Protein AF-A0A5C6W8R8-F1 (afdb_monomer_lite)

Secondary structure (DSSP, 8-state):
--HHHHHHHHHHHHHHHHH-TTTTGGGTIIIIITT-HHHHHHHHHHHHHHHHHHHHH--HHIIIIIHHHHHHHHHHHHHHHHHHGGGSS--

Sequence (91 aa):
MSFSFLGFLSIICALLITVNKEKYKWLVAPAGFKQKPNIAIAFYSILGALLMLSSIVNNPYITNFILPVFVICLCLLTILVINAKGSKSAS

Organism: NCBI:txid152268

Structure (mmCIF, N/CA/C/O backbone):
data_AF-A0A5C6W8R8-F1
#
_entry.id   AF-A0A5C6W8R8-F1
#
loop_
_atom_site.group_PDB
_atom_site.id
_atom_site.type_symbol
_atom_site.label_atom_id
_atom_site.label_alt_id
_atom_site.label_comp_id
_atom_site.label_asym_id
_atom_site.label_entity_id
_atom_site.label_seq_id
_atom_site.pdbx_PDB_ins_code
_atom_site.Cartn_x
_atom_site.Cartn_y
_atom_site.Cartn_z
_atom_site.occupancy
_atom_site.B_iso_or_equiv
_atom_site.auth_seq_id
_atom_site.auth_comp_id
_atom_site.auth_asym_id
_atom_site.auth_atom_id
_atom_site.pdbx_PDB_model_num
ATOM 1 N N . MET A 1 1 ? 15.021 9.172 -3.280 1.00 60.09 1 MET A N 1
ATOM 2 C CA . MET A 1 1 ? 14.594 8.065 -2.391 1.00 60.09 1 MET A CA 1
ATOM 3 C C . MET A 1 1 ? 14.283 6.861 -3.270 1.00 60.09 1 MET A C 1
ATOM 5 O O . MET A 1 1 ? 13.652 7.065 -4.297 1.00 60.09 1 MET A O 1
ATOM 9 N N . SER A 1 2 ? 14.749 5.652 -2.945 1.00 79.81 2 SER A N 1
ATOM 10 C CA . SER A 1 2 ? 14.477 4.466 -3.781 1.00 79.81 2 SER A CA 1
ATOM 11 C C . SER A 1 2 ? 13.013 4.019 -3.650 1.00 79.81 2 SER A C 1
ATOM 13 O O . SER A 1 2 ? 12.485 4.003 -2.536 1.00 79.81 2 SER A O 1
ATOM 15 N N . PHE A 1 3 ? 12.367 3.622 -4.754 1.00 79.31 3 PHE A N 1
ATOM 16 C CA . PHE A 1 3 ? 11.002 3.069 -4.744 1.00 79.31 3 PHE A CA 1
ATOM 17 C C . PHE A 1 3 ? 10.880 1.850 -3.822 1.00 79.31 3 PHE A C 1
ATOM 19 O O . PHE A 1 3 ? 9.879 1.709 -3.125 1.00 79.31 3 PHE A O 1
ATOM 26 N N . SER A 1 4 ? 11.940 1.042 -3.715 1.00 81.69 4 SER A N 1
ATOM 27 C CA . SER A 1 4 ? 12.015 -0.063 -2.751 1.00 81.69 4 SER A CA 1
ATOM 28 C C . SER A 1 4 ? 11.835 0.388 -1.302 1.00 81.69 4 SER A C 1
ATOM 30 O O . SER A 1 4 ? 11.141 -0.272 -0.534 1.00 81.69 4 SER A O 1
ATOM 32 N N . PHE A 1 5 ? 12.428 1.523 -0.919 1.00 85.94 5 PHE A N 1
ATOM 33 C CA . PHE A 1 5 ? 12.339 2.037 0.449 1.00 85.94 5 PHE A CA 1
ATOM 34 C C . PHE A 1 5 ? 10.916 2.503 0.781 1.00 85.94 5 PHE A C 1
ATOM 36 O O . PHE A 1 5 ? 10.378 2.167 1.833 1.00 85.94 5 PHE A O 1
ATOM 43 N N . LEU A 1 6 ? 10.282 3.225 -0.149 1.00 86.31 6 LEU A N 1
ATOM 44 C CA . LEU A 1 6 ? 8.876 3.629 -0.037 1.00 86.31 6 LEU A CA 1
ATOM 45 C C . LEU A 1 6 ? 7.942 2.414 0.012 1.00 86.31 6 LEU A C 1
ATOM 47 O O . LEU A 1 6 ? 7.008 2.387 0.813 1.00 86.31 6 LEU A O 1
ATOM 51 N N . GLY A 1 7 ? 8.226 1.390 -0.797 1.00 87.25 7 GLY A N 1
ATOM 52 C CA . GLY A 1 7 ? 7.479 0.138 -0.789 1.00 87.25 7 GLY A CA 1
ATOM 53 C C . GLY A 1 7 ? 7.558 -0.577 0.557 1.00 87.25 7 GLY A C 1
ATOM 54 O O . GLY A 1 7 ? 6.530 -0.926 1.135 1.00 87.25 7 GLY A O 1
ATOM 55 N N . PHE A 1 8 ? 8.765 -0.701 1.109 1.00 88.75 8 PHE A N 1
ATOM 56 C CA . PHE A 1 8 ? 8.994 -1.315 2.414 1.00 88.75 8 PHE A CA 1
ATOM 57 C C . PHE A 1 8 ? 8.297 -0.556 3.550 1.00 88.75 8 PHE A C 1
ATOM 59 O O . PHE A 1 8 ? 7.634 -1.164 4.392 1.00 88.75 8 PHE A O 1
ATOM 66 N N . LEU A 1 9 ? 8.370 0.779 3.541 1.00 90.38 9 LEU A N 1
ATOM 67 C CA . LEU A 1 9 ? 7.687 1.617 4.525 1.00 90.38 9 LEU A CA 1
ATOM 68 C C . LEU A 1 9 ? 6.162 1.437 4.460 1.00 90.38 9 LEU A C 1
ATOM 70 O O . LEU A 1 9 ? 5.504 1.340 5.494 1.00 90.38 9 LEU A O 1
ATOM 74 N N . SER A 1 10 ? 5.606 1.327 3.250 1.00 89.31 10 SER A N 1
ATOM 75 C CA . SER A 1 10 ? 4.179 1.066 3.045 1.00 89.31 10 SER A CA 1
ATOM 76 C C . SER A 1 10 ? 3.764 -0.300 3.611 1.00 89.31 10 SER A C 1
ATOM 78 O O . SER A 1 10 ? 2.756 -0.395 4.310 1.00 89.31 10 SER A O 1
ATOM 80 N N . ILE A 1 11 ? 4.566 -1.351 3.405 1.00 90.56 11 ILE A N 1
ATOM 81 C CA . ILE A 1 11 ? 4.299 -2.675 3.996 1.00 90.56 11 ILE A CA 1
ATOM 82 C C . ILE A 1 11 ? 4.360 -2.617 5.527 1.00 90.56 11 ILE A C 1
ATOM 84 O O . ILE A 1 11 ? 3.485 -3.172 6.193 1.00 90.56 11 ILE A O 1
ATOM 88 N N . ILE A 1 12 ? 5.335 -1.904 6.101 1.00 91.62 12 ILE A N 1
ATOM 89 C CA . ILE A 1 12 ? 5.419 -1.706 7.555 1.00 91.62 12 ILE A CA 1
ATOM 90 C C . ILE A 1 12 ? 4.155 -1.022 8.082 1.00 91.62 12 ILE A C 1
ATOM 92 O O . ILE A 1 12 ? 3.601 -1.472 9.084 1.00 91.62 12 ILE A O 1
ATOM 96 N N . CYS A 1 13 ? 3.650 0.013 7.405 1.00 88.75 13 CYS A N 1
ATOM 97 C CA . CYS A 1 13 ? 2.393 0.663 7.782 1.00 88.75 13 CYS A CA 1
ATOM 98 C C . CYS A 1 13 ? 1.221 -0.328 7.802 1.00 88.75 13 CYS A C 1
ATOM 100 O O . CYS A 1 13 ? 0.466 -0.361 8.775 1.00 88.75 13 CYS A O 1
ATOM 102 N N . ALA A 1 14 ? 1.092 -1.181 6.782 1.00 89.56 14 ALA A N 1
ATOM 103 C CA . ALA A 1 14 ? 0.062 -2.220 6.752 1.00 89.56 14 ALA A CA 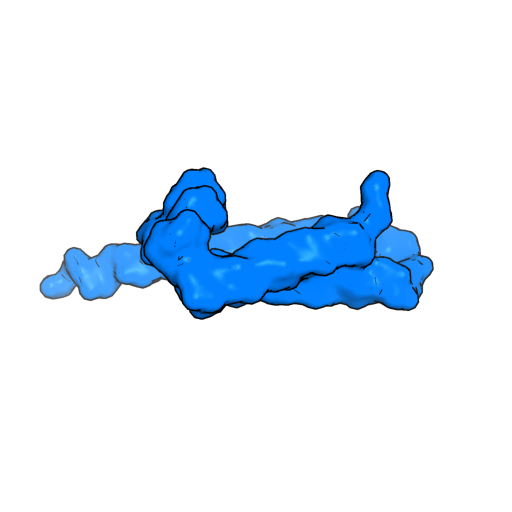1
ATOM 104 C C . ALA A 1 14 ? 0.196 -3.200 7.932 1.00 89.56 14 ALA A C 1
ATOM 106 O O . ALA A 1 14 ? -0.796 -3.560 8.575 1.00 89.56 14 ALA A O 1
ATOM 107 N N . LEU A 1 15 ? 1.427 -3.600 8.249 1.00 90.25 15 LEU A N 1
ATOM 108 C CA . LEU A 1 15 ? 1.723 -4.553 9.314 1.00 90.25 15 LEU A CA 1
ATOM 109 C C . LEU A 1 15 ? 1.437 -3.959 10.700 1.00 90.25 15 LEU A C 1
ATOM 111 O O . LEU A 1 15 ? 0.783 -4.601 11.517 1.00 90.25 15 LEU A O 1
ATOM 115 N N . LEU A 1 16 ? 1.818 -2.701 10.938 1.00 89.25 16 LEU A N 1
ATOM 116 C CA . LEU A 1 16 ? 1.520 -1.970 12.174 1.00 89.25 16 LEU A CA 1
ATOM 117 C C . LEU A 1 16 ? 0.008 -1.874 12.419 1.00 89.25 16 LEU A C 1
ATOM 119 O O . LEU A 1 16 ? -0.465 -2.215 13.504 1.00 89.25 16 LEU A O 1
ATOM 123 N N . ILE A 1 17 ? -0.768 -1.488 11.397 1.00 88.38 17 ILE A N 1
ATOM 124 C CA . ILE A 1 17 ? -2.237 -1.424 11.496 1.00 88.38 17 ILE A CA 1
ATOM 125 C C . ILE A 1 17 ? -2.821 -2.817 11.777 1.00 88.38 17 ILE A C 1
ATOM 127 O O . ILE A 1 17 ? -3.777 -2.937 12.543 1.00 88.38 17 ILE A O 1
ATOM 131 N N . THR A 1 18 ? -2.244 -3.870 11.191 1.00 88.56 18 THR A N 1
ATOM 132 C CA . THR A 1 18 ? -2.674 -5.259 11.415 1.00 88.56 18 THR A CA 1
ATOM 133 C C . THR A 1 18 ? -2.423 -5.707 12.856 1.00 88.56 18 THR A C 1
ATOM 135 O O . THR A 1 18 ? -3.308 -6.312 13.458 1.00 88.56 18 THR A O 1
ATOM 138 N N . VAL A 1 19 ? -1.260 -5.372 13.424 1.00 89.81 19 VAL A N 1
ATOM 139 C CA . VAL A 1 19 ? -0.867 -5.743 14.794 1.00 89.81 19 VAL A CA 1
ATOM 140 C C . VAL A 1 19 ? -1.713 -5.023 15.843 1.00 89.81 19 VAL A C 1
ATOM 142 O O . VAL A 1 19 ? -2.122 -5.639 16.824 1.00 89.81 19 VAL A O 1
ATOM 145 N N . ASN A 1 20 ? -1.987 -3.724 15.672 1.00 87.38 20 ASN A N 1
ATOM 146 C CA . ASN A 1 20 ? -2.791 -2.979 16.642 1.00 87.38 20 ASN A CA 1
ATOM 147 C C . ASN A 1 20 ? -3.588 -1.831 15.998 1.00 87.38 20 ASN A C 1
ATOM 149 O O . ASN A 1 20 ? -3.140 -0.686 15.914 1.00 87.38 20 ASN A O 1
ATOM 153 N N . LYS A 1 21 ? -4.820 -2.139 15.588 1.00 83.62 21 LYS A N 1
ATOM 154 C CA . LYS A 1 21 ? -5.723 -1.203 14.894 1.00 83.62 21 LYS A CA 1
ATOM 155 C C . LYS A 1 21 ? -6.048 0.054 15.710 1.00 83.62 21 LYS A C 1
ATOM 157 O O . LYS A 1 21 ? -6.238 1.115 15.125 1.00 83.62 21 LYS A O 1
ATOM 162 N N . GLU A 1 22 ? -6.106 -0.068 17.035 1.00 80.44 22 GLU A N 1
ATOM 163 C CA . GLU A 1 22 ? -6.422 1.024 17.966 1.00 80.44 22 GLU A CA 1
ATOM 164 C C . GLU A 1 22 ? -5.233 1.984 18.101 1.00 80.44 22 GLU A C 1
ATOM 166 O O . GLU A 1 22 ? -5.358 3.182 17.843 1.00 80.44 22 GLU A O 1
ATOM 171 N N . LYS A 1 23 ? -4.042 1.447 18.405 1.00 84.88 23 LYS A N 1
ATOM 172 C CA . LYS A 1 23 ? -2.803 2.227 18.557 1.00 84.88 23 LYS A CA 1
ATOM 173 C C . LYS A 1 23 ? -2.401 2.930 17.260 1.00 84.88 23 LYS A C 1
ATOM 175 O O . LYS A 1 23 ? -1.915 4.057 17.291 1.00 84.88 23 LYS A O 1
ATOM 180 N N . TYR A 1 24 ? -2.618 2.279 16.118 1.00 85.56 24 TYR A N 1
ATOM 181 C CA . TYR A 1 24 ? -2.250 2.790 14.796 1.00 85.56 24 TYR A CA 1
ATOM 182 C C . TYR A 1 24 ? -3.436 3.375 14.018 1.00 85.56 24 TYR A C 1
ATOM 184 O O . TYR A 1 24 ? -3.353 3.570 12.806 1.00 85.56 24 TYR A O 1
ATOM 192 N N . LYS A 1 25 ? -4.533 3.733 14.698 1.00 79.56 25 LYS A N 1
ATOM 193 C CA . LYS A 1 25 ? -5.700 4.395 14.086 1.00 79.56 25 LYS A CA 1
ATOM 194 C C . LYS A 1 25 ? -5.335 5.705 13.376 1.00 79.56 25 LYS A C 1
ATOM 196 O O . LYS A 1 25 ? -5.984 6.082 12.396 1.00 79.56 25 LYS A O 1
ATOM 201 N N . TRP A 1 26 ? -4.267 6.361 13.828 1.00 83.12 26 TRP A N 1
ATOM 202 C CA . TRP A 1 26 ? -3.696 7.552 13.200 1.00 83.12 26 TRP A CA 1
ATOM 203 C C . TRP A 1 26 ? -3.124 7.292 11.795 1.00 83.12 26 TRP A C 1
ATOM 205 O O . TRP A 1 26 ? -3.025 8.227 11.019 1.00 83.12 26 TRP A O 1
ATOM 215 N N . LEU A 1 27 ? -2.816 6.050 11.410 1.00 82.38 27 LEU A N 1
ATOM 216 C CA . LEU A 1 27 ? -2.440 5.707 10.028 1.00 82.38 27 LEU A CA 1
ATOM 217 C C . LEU A 1 27 ? -3.659 5.497 9.114 1.00 82.38 27 LEU A C 1
ATOM 219 O O . LEU A 1 27 ? -3.517 5.354 7.906 1.00 82.38 27 LEU A O 1
ATOM 223 N N . VAL A 1 28 ? -4.870 5.457 9.676 1.00 81.69 28 VAL A N 1
ATOM 224 C CA . VAL A 1 28 ? -6.102 5.098 8.958 1.00 81.69 28 VAL A CA 1
ATOM 225 C C . VAL A 1 28 ? -7.026 6.308 8.820 1.00 81.69 28 VAL A C 1
ATOM 227 O O . VAL A 1 28 ? -7.483 6.632 7.727 1.00 81.69 28 VAL A O 1
ATOM 230 N N . ALA A 1 29 ? -7.333 6.986 9.927 1.00 74.94 29 ALA A N 1
ATOM 231 C CA . ALA A 1 29 ? -8.318 8.067 9.945 1.00 74.94 29 ALA A CA 1
ATOM 232 C C . ALA A 1 29 ? -7.874 9.339 9.188 1.00 74.94 29 ALA A C 1
ATOM 234 O O . ALA A 1 29 ? -8.610 9.751 8.289 1.00 74.94 29 ALA A O 1
ATOM 235 N N . PRO A 1 30 ? -6.701 9.943 9.469 1.00 76.31 30 PRO A N 1
ATOM 236 C CA . PRO A 1 30 ? -6.263 11.156 8.772 1.00 76.31 30 PRO A CA 1
ATOM 237 C C . PRO A 1 30 ? -5.794 10.883 7.337 1.00 76.31 30 PRO A C 1
ATOM 239 O O . PRO A 1 30 ? -5.806 11.788 6.513 1.00 76.31 30 PRO A O 1
ATOM 242 N N . ALA A 1 31 ? -5.462 9.633 7.004 1.00 78.00 31 ALA A N 1
ATOM 243 C CA . ALA A 1 31 ? -5.133 9.217 5.641 1.00 78.00 31 ALA A CA 1
ATOM 244 C C . ALA A 1 31 ? -6.375 9.030 4.735 1.00 78.00 31 ALA A C 1
ATOM 246 O O . ALA A 1 31 ? -6.254 8.565 3.607 1.00 78.00 31 ALA A O 1
ATOM 247 N N . GLY A 1 32 ? -7.578 9.374 5.214 1.00 78.00 32 GLY A N 1
ATOM 248 C CA . GLY A 1 32 ? -8.803 9.379 4.407 1.00 78.00 32 GLY A CA 1
ATOM 249 C C . GLY A 1 32 ? -9.596 8.067 4.403 1.00 78.00 32 GLY A C 1
ATOM 250 O O . GLY A 1 32 ? -10.654 7.998 3.779 1.00 78.00 32 GLY A O 1
ATOM 251 N N . PHE A 1 33 ? -9.179 7.039 5.152 1.00 81.88 33 PHE A N 1
ATOM 252 C CA . PHE A 1 33 ? -9.854 5.730 5.167 1.00 81.88 33 PHE A CA 1
ATOM 253 C C . PHE A 1 33 ? -11.102 5.657 6.067 1.00 81.88 33 PHE A C 1
ATOM 255 O O . PHE A 1 33 ? -11.636 4.567 6.273 1.00 81.88 33 PHE A O 1
ATOM 262 N N . LYS A 1 34 ? -11.588 6.777 6.626 1.00 77.44 34 LYS A N 1
ATOM 263 C CA . LYS A 1 34 ? -12.815 6.858 7.459 1.00 77.44 34 LYS A CA 1
ATOM 264 C C . LYS A 1 34 ? -12.895 5.774 8.556 1.00 77.44 34 LYS A C 1
ATOM 266 O O . LYS A 1 34 ? -13.941 5.166 8.758 1.00 77.44 34 LYS A O 1
ATOM 271 N N . GLN A 1 35 ? -11.777 5.503 9.237 1.00 78.56 35 GLN A N 1
ATOM 272 C CA . GLN A 1 35 ? -11.652 4.450 10.263 1.00 78.56 35 GLN A CA 1
ATOM 273 C C . GLN A 1 35 ? -11.890 3.010 9.761 1.00 78.56 35 GLN A C 1
ATOM 275 O O . GLN A 1 35 ? -12.281 2.143 10.536 1.00 78.56 35 GLN A O 1
ATOM 280 N N . LYS A 1 36 ? -11.639 2.721 8.477 1.00 81.69 36 LYS A N 1
ATOM 281 C CA . LYS A 1 36 ? -11.701 1.363 7.912 1.00 81.69 36 LYS A CA 1
ATOM 282 C C . LYS A 1 36 ? -10.289 0.754 7.821 1.00 81.69 36 LYS A C 1
ATOM 284 O O . LYS A 1 36 ? -9.688 0.791 6.745 1.00 81.69 36 LYS A O 1
ATOM 289 N N . PRO A 1 37 ? -9.745 0.161 8.906 1.00 83.12 37 PRO A N 1
ATOM 290 C CA . PRO A 1 37 ? -8.367 -0.335 8.941 1.00 83.12 37 PRO A CA 1
ATOM 291 C C . PRO A 1 37 ? -8.106 -1.425 7.900 1.00 83.12 37 PRO A C 1
ATOM 293 O O . PRO A 1 37 ? -7.032 -1.456 7.323 1.00 83.12 37 PRO A O 1
ATOM 296 N N . ASN A 1 38 ? -9.093 -2.270 7.587 1.00 85.00 38 ASN A N 1
ATOM 297 C CA . ASN A 1 38 ? -8.923 -3.330 6.588 1.00 85.00 38 ASN A CA 1
ATOM 298 C C . ASN A 1 38 ? -8.669 -2.774 5.173 1.00 85.00 38 ASN A C 1
ATOM 300 O O . ASN A 1 38 ? -7.901 -3.362 4.419 1.00 85.00 38 ASN A O 1
ATOM 304 N N . ILE A 1 39 ? -9.285 -1.636 4.817 1.00 85.81 39 ILE A N 1
ATOM 305 C CA . ILE A 1 39 ? -9.049 -0.982 3.518 1.00 85.81 39 ILE A CA 1
ATOM 306 C C . ILE A 1 39 ? -7.663 -0.337 3.510 1.00 85.81 39 ILE A C 1
ATOM 308 O O . ILE A 1 39 ? -6.942 -0.475 2.530 1.00 85.81 39 ILE A O 1
ATOM 312 N N . ALA A 1 40 ? -7.274 0.312 4.611 1.00 86.12 40 ALA A N 1
ATOM 313 C CA . ALA A 1 40 ? -5.941 0.890 4.751 1.00 86.12 40 ALA A CA 1
ATOM 314 C C . ALA A 1 40 ? -4.846 -0.183 4.643 1.00 86.12 40 ALA A C 1
ATOM 316 O O . ALA A 1 40 ? -3.907 -0.012 3.875 1.00 86.12 40 ALA A O 1
ATOM 317 N N . ILE A 1 41 ? -5.001 -1.319 5.334 1.00 88.56 41 ILE A N 1
ATOM 318 C CA . ILE A 1 41 ? -4.082 -2.464 5.238 1.00 88.56 41 ILE A CA 1
ATOM 319 C C . ILE A 1 41 ? -3.969 -2.932 3.785 1.00 88.56 41 ILE A C 1
ATOM 321 O O . ILE A 1 41 ? -2.862 -3.054 3.274 1.00 88.56 41 ILE A O 1
ATOM 325 N N . ALA A 1 42 ? -5.095 -3.156 3.099 1.00 88.44 42 ALA A N 1
ATOM 326 C CA . ALA A 1 42 ? -5.080 -3.602 1.708 1.00 88.44 42 ALA A CA 1
ATOM 327 C C . ALA A 1 42 ? -4.384 -2.588 0.786 1.00 88.44 42 ALA A C 1
ATOM 329 O O . ALA A 1 42 ? -3.529 -2.970 -0.009 1.00 88.44 42 ALA A O 1
ATOM 330 N N . PHE A 1 43 ? -4.698 -1.299 0.929 1.00 90.38 43 PHE A N 1
ATOM 331 C CA . PHE A 1 43 ? -4.079 -0.234 0.145 1.00 90.38 43 PHE A CA 1
ATOM 332 C C . PHE A 1 43 ? -2.564 -0.177 0.357 1.00 90.38 43 PHE A C 1
ATOM 334 O O . PHE A 1 43 ? -1.809 -0.242 -0.610 1.00 90.38 43 PHE A O 1
ATOM 341 N N . TYR A 1 44 ? -2.114 -0.113 1.613 1.00 90.12 44 TYR A N 1
ATOM 342 C CA . TYR A 1 44 ? -0.696 -0.028 1.953 1.00 90.12 44 TYR A CA 1
ATOM 343 C C . TYR A 1 44 ? 0.088 -1.280 1.541 1.00 90.12 44 TYR A C 1
ATOM 345 O O . TYR A 1 44 ? 1.225 -1.154 1.082 1.00 90.12 44 TYR A O 1
ATOM 353 N N . SER A 1 45 ? -0.519 -2.467 1.634 1.00 89.56 45 SER A N 1
ATOM 354 C CA . SER A 1 45 ? 0.084 -3.718 1.166 1.00 89.56 45 SER A CA 1
ATOM 355 C C . SER A 1 45 ? 0.231 -3.750 -0.355 1.00 89.56 45 SER A C 1
ATOM 357 O O . SER A 1 45 ? 1.311 -4.060 -0.852 1.00 89.56 45 SER A O 1
ATOM 359 N N . ILE A 1 46 ? -0.823 -3.401 -1.105 1.00 90.44 46 ILE A N 1
ATOM 360 C CA . ILE A 1 46 ? -0.790 -3.422 -2.577 1.00 90.44 46 ILE A CA 1
ATOM 361 C C . ILE A 1 46 ? 0.172 -2.354 -3.102 1.00 90.44 46 ILE A C 1
ATOM 363 O O . ILE A 1 46 ? 1.008 -2.648 -3.955 1.00 90.44 46 ILE A O 1
ATOM 367 N N . LEU A 1 47 ? 0.103 -1.136 -2.558 1.00 90.00 47 LEU A N 1
ATOM 368 C CA . LEU A 1 47 ? 1.022 -0.052 -2.897 1.00 90.00 47 LEU A CA 1
ATOM 369 C C . LEU A 1 47 ? 2.473 -0.445 -2.593 1.00 90.00 47 LEU A C 1
ATOM 371 O O . LEU A 1 47 ? 3.358 -0.244 -3.423 1.00 90.00 47 LEU A O 1
ATOM 375 N N . GLY A 1 48 ? 2.710 -1.048 -1.426 1.00 88.25 48 GLY A N 1
ATOM 376 C CA . GLY A 1 48 ? 4.030 -1.497 -1.004 1.00 88.25 48 GLY A CA 1
ATOM 377 C C . GLY A 1 48 ? 4.624 -2.559 -1.927 1.00 88.25 48 GLY A C 1
ATOM 378 O O . GLY A 1 48 ? 5.750 -2.404 -2.403 1.00 88.25 48 GLY A O 1
ATOM 379 N N . ALA A 1 49 ? 3.842 -3.592 -2.247 1.00 88.56 49 ALA A N 1
ATOM 380 C CA . ALA A 1 49 ? 4.245 -4.646 -3.173 1.00 88.56 49 ALA A CA 1
ATOM 381 C C . ALA A 1 49 ? 4.547 -4.095 -4.575 1.00 88.56 49 ALA A C 1
ATOM 383 O O . ALA A 1 49 ? 5.559 -4.455 -5.173 1.00 88.56 49 ALA A O 1
ATOM 384 N N . LEU A 1 50 ? 3.711 -3.184 -5.079 1.00 87.62 50 LEU A N 1
ATOM 385 C CA . LEU A 1 50 ? 3.874 -2.580 -6.401 1.00 87.62 50 LEU A CA 1
ATOM 386 C C . LEU A 1 50 ? 5.163 -1.748 -6.503 1.00 87.62 50 LEU A C 1
ATOM 388 O O . LEU A 1 50 ? 5.904 -1.855 -7.481 1.00 87.62 50 LEU A O 1
ATOM 392 N N . LEU A 1 51 ? 5.461 -0.956 -5.471 1.00 87.62 51 LEU A N 1
ATOM 393 C CA . LEU A 1 51 ? 6.682 -0.154 -5.397 1.00 87.62 51 LEU A CA 1
ATOM 394 C C . LEU A 1 51 ? 7.938 -1.035 -5.328 1.00 87.62 51 LEU A C 1
ATOM 396 O O . LEU A 1 51 ? 8.913 -0.763 -6.029 1.00 87.62 51 LEU A O 1
ATOM 400 N N . MET A 1 52 ? 7.906 -2.127 -4.560 1.00 85.88 52 MET A N 1
ATOM 401 C CA . MET A 1 52 ? 9.017 -3.086 -4.527 1.00 85.88 52 MET A CA 1
ATOM 402 C C . MET A 1 52 ? 9.198 -3.792 -5.877 1.00 85.88 52 MET A C 1
ATOM 404 O O . MET A 1 52 ? 10.316 -3.847 -6.386 1.00 85.88 52 MET A O 1
ATOM 408 N N . LEU A 1 53 ? 8.111 -4.247 -6.508 1.00 84.31 53 LEU A N 1
ATOM 409 C CA . LEU A 1 53 ? 8.136 -4.863 -7.840 1.00 84.31 53 LEU A CA 1
ATOM 410 C C . LEU A 1 53 ? 8.715 -3.924 -8.903 1.00 84.31 53 LEU A C 1
ATOM 412 O O . LEU A 1 53 ? 9.574 -4.345 -9.674 1.00 84.31 53 LEU A O 1
ATOM 416 N N . SER A 1 54 ? 8.323 -2.645 -8.917 1.00 82.00 54 SER A N 1
ATOM 417 C CA . SER A 1 54 ? 8.889 -1.668 -9.863 1.00 82.00 54 SER A CA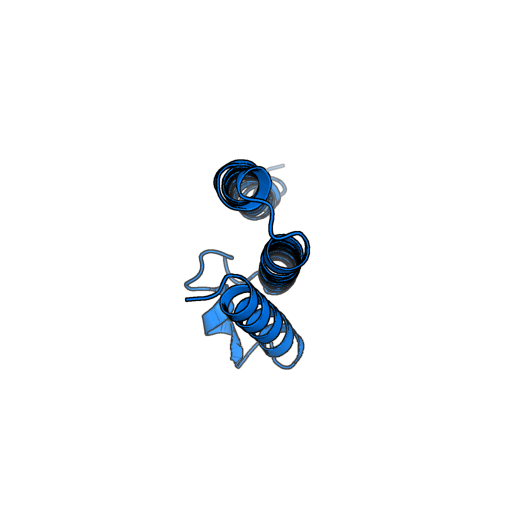 1
ATOM 418 C C . SER A 1 54 ? 10.405 -1.512 -9.719 1.00 82.00 54 SER A C 1
ATOM 420 O O . SER A 1 54 ? 11.112 -1.334 -10.710 1.00 82.00 54 SER A O 1
ATOM 422 N N . SER A 1 55 ? 10.919 -1.659 -8.496 1.00 79.12 55 SER A N 1
ATOM 423 C CA . SER A 1 55 ? 12.350 -1.593 -8.229 1.00 79.12 55 SER A CA 1
ATOM 424 C C . SER A 1 55 ? 13.094 -2.860 -8.651 1.00 79.12 55 SER A C 1
ATOM 426 O O . SER A 1 55 ? 14.269 -2.760 -8.988 1.00 79.12 55 SER A O 1
ATOM 428 N N . ILE A 1 56 ? 12.439 -4.027 -8.630 1.00 80.19 56 ILE A N 1
ATOM 429 C CA . ILE A 1 56 ? 13.017 -5.301 -9.092 1.00 80.19 56 ILE A CA 1
ATOM 430 C C . ILE A 1 56 ? 13.086 -5.327 -10.619 1.00 80.19 56 ILE A C 1
ATOM 432 O O . ILE A 1 56 ? 14.108 -5.707 -11.181 1.00 80.19 56 ILE A O 1
ATOM 436 N N . VAL A 1 57 ? 12.011 -4.910 -11.297 1.00 81.88 57 VAL A N 1
ATOM 437 C CA . VAL A 1 57 ? 11.966 -4.937 -12.767 1.00 81.88 57 VAL A CA 1
ATOM 438 C C . VAL A 1 57 ? 12.875 -3.863 -13.378 1.00 81.88 57 VAL A C 1
ATOM 440 O O . VAL A 1 57 ? 13.332 -4.030 -14.505 1.00 81.88 57 VAL A O 1
ATOM 443 N N . ASN A 1 58 ? 13.159 -2.783 -12.635 1.00 73.56 58 ASN A N 1
ATOM 444 C CA . ASN A 1 58 ? 14.112 -1.721 -12.9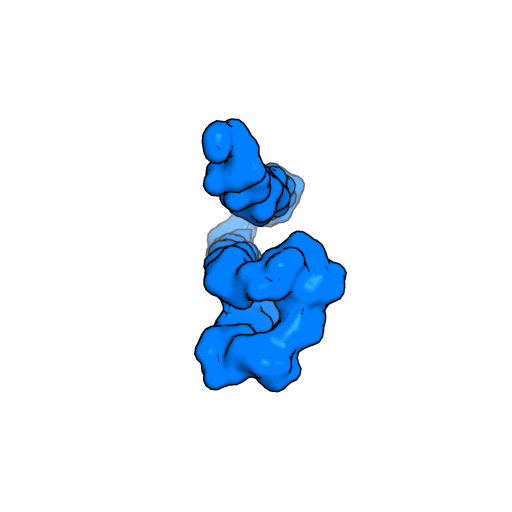82 1.00 73.56 58 ASN A CA 1
ATOM 445 C C . ASN A 1 58 ? 14.005 -1.242 -14.446 1.00 73.56 58 ASN A C 1
ATOM 447 O O . ASN A 1 58 ? 15.000 -0.989 -15.123 1.00 73.56 58 ASN A O 1
ATOM 451 N N . ASN A 1 59 ? 12.771 -1.151 -14.949 1.00 81.25 59 ASN A N 1
ATOM 452 C CA . ASN A 1 59 ? 12.481 -0.726 -16.311 1.00 81.25 59 ASN A CA 1
ATOM 453 C C . ASN A 1 59 ? 11.892 0.695 -16.278 1.00 81.25 59 ASN A C 1
ATOM 455 O O . ASN A 1 59 ? 10.853 0.902 -15.639 1.00 81.25 59 ASN A O 1
ATOM 459 N N . PRO A 1 60 ? 12.499 1.674 -16.975 1.00 80.56 60 PRO A N 1
ATOM 460 C CA . PRO A 1 60 ? 12.065 3.069 -16.932 1.00 80.56 60 PRO A CA 1
ATOM 461 C C . PRO A 1 60 ? 10.622 3.269 -17.412 1.00 80.56 60 PRO A C 1
ATOM 463 O O . PRO A 1 60 ? 9.938 4.154 -16.905 1.00 80.56 60 PRO A O 1
ATOM 466 N N . TYR A 1 61 ? 10.121 2.436 -18.331 1.00 80.88 61 TYR A N 1
ATOM 467 C CA . TYR A 1 61 ? 8.725 2.496 -18.775 1.00 80.88 61 TYR A CA 1
ATOM 468 C C . TYR A 1 61 ? 7.745 2.127 -17.651 1.00 80.88 61 TYR A C 1
ATOM 470 O O . TYR A 1 61 ? 6.714 2.773 -17.459 1.00 80.88 61 TYR A O 1
ATOM 478 N N . ILE A 1 62 ? 8.092 1.113 -16.855 1.00 78.81 62 ILE A N 1
ATOM 479 C CA . ILE A 1 62 ? 7.262 0.660 -15.736 1.00 78.81 62 ILE A CA 1
ATOM 480 C C . ILE A 1 62 ? 7.264 1.711 -14.634 1.00 78.81 62 ILE A C 1
ATOM 482 O O . ILE A 1 62 ? 6.207 2.092 -14.141 1.00 78.81 62 ILE A O 1
ATOM 486 N N . THR A 1 63 ? 8.441 2.216 -14.284 1.00 79.19 63 THR A N 1
ATOM 487 C CA . THR A 1 63 ? 8.614 3.162 -13.182 1.00 79.19 63 THR A CA 1
ATOM 488 C C . THR A 1 63 ? 8.018 4.537 -13.484 1.00 79.19 63 THR A C 1
ATOM 490 O O . THR A 1 63 ? 7.390 5.130 -12.610 1.00 79.19 63 THR A O 1
ATOM 493 N N . ASN A 1 64 ? 8.165 5.037 -14.715 1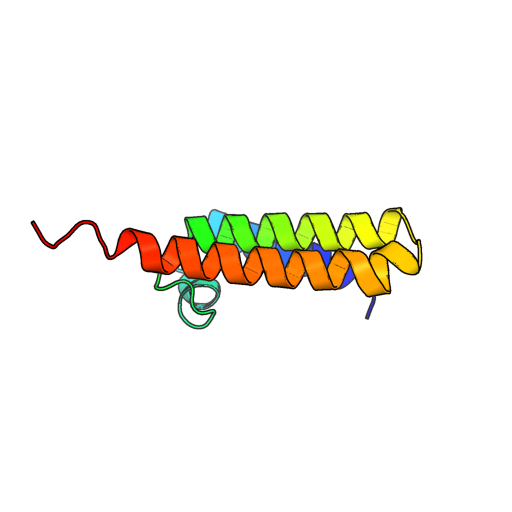.00 82.00 64 ASN A N 1
ATOM 494 C CA . ASN A 1 64 ? 7.730 6.391 -15.071 1.00 82.00 64 ASN A CA 1
ATOM 495 C C . ASN A 1 64 ? 6.299 6.461 -15.620 1.00 82.00 64 ASN A C 1
ATOM 497 O O . ASN A 1 64 ? 5.734 7.551 -15.658 1.00 82.00 64 ASN A O 1
ATOM 501 N N . PHE A 1 65 ? 5.712 5.337 -16.052 1.00 83.12 65 PHE A N 1
ATOM 502 C CA . PHE A 1 65 ? 4.397 5.337 -16.702 1.00 83.12 65 PHE A CA 1
ATOM 503 C C . PHE A 1 65 ? 3.412 4.360 -16.057 1.00 83.12 65 PHE A C 1
ATOM 505 O O . PHE A 1 65 ? 2.365 4.775 -15.563 1.00 83.12 65 PHE A O 1
ATOM 512 N N . ILE A 1 66 ? 3.745 3.068 -15.995 1.00 85.19 66 ILE A N 1
ATOM 513 C CA . ILE A 1 66 ? 2.811 2.052 -15.476 1.00 85.19 66 ILE A CA 1
ATOM 514 C C . ILE A 1 66 ? 2.533 2.265 -13.987 1.00 85.19 66 ILE A C 1
ATOM 516 O O . ILE A 1 66 ? 1.380 2.258 -13.565 1.00 85.19 66 ILE A O 1
ATOM 520 N N . LEU A 1 67 ? 3.586 2.469 -13.197 1.00 83.19 67 LEU A N 1
ATOM 521 C CA . LEU A 1 67 ? 3.518 2.655 -11.754 1.00 83.19 67 LEU A CA 1
ATOM 522 C C . LEU A 1 67 ? 2.612 3.838 -11.363 1.00 83.19 67 LEU A C 1
ATOM 524 O O . LEU A 1 67 ? 1.668 3.603 -10.607 1.00 83.19 67 LEU A O 1
ATOM 528 N N . PRO A 1 68 ? 2.806 5.075 -11.871 1.00 84.50 68 PRO A N 1
ATOM 529 C CA . PRO A 1 68 ? 1.920 6.185 -11.525 1.00 84.50 68 PRO A CA 1
ATOM 530 C C . PRO A 1 68 ? 0.471 5.953 -11.969 1.00 84.50 68 PRO A C 1
ATOM 532 O O . PRO A 1 68 ? -0.441 6.249 -11.198 1.00 84.50 68 PRO A O 1
ATOM 535 N N . VAL A 1 69 ? 0.235 5.362 -13.148 1.00 88.44 69 VAL A N 1
ATOM 536 C CA . VAL A 1 69 ? -1.126 5.018 -13.603 1.00 88.44 69 VAL A CA 1
ATOM 537 C C . VAL A 1 69 ?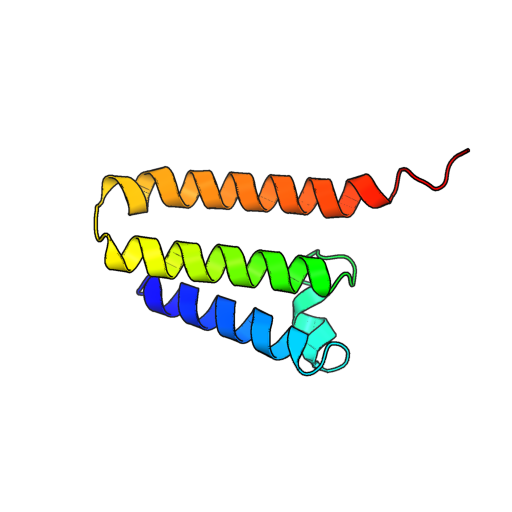 -1.787 4.028 -12.643 1.00 88.44 69 VAL A C 1
ATOM 539 O O . VAL A 1 69 ? -2.919 4.246 -12.212 1.00 88.44 69 VAL A O 1
ATOM 542 N N . PHE A 1 70 ? -1.072 2.978 -12.238 1.00 86.94 70 PHE A N 1
ATOM 543 C CA . PHE A 1 70 ? -1.589 1.999 -11.286 1.00 86.94 70 PHE A CA 1
ATOM 544 C C . PHE A 1 70 ? -1.880 2.614 -9.919 1.00 86.94 70 PHE A C 1
ATOM 546 O O . PHE A 1 70 ? -2.908 2.302 -9.323 1.00 86.94 70 PHE A O 1
ATOM 553 N N . VAL A 1 71 ? -1.007 3.494 -9.422 1.00 87.06 71 VAL A N 1
ATOM 554 C CA . VAL A 1 71 ? -1.217 4.200 -8.149 1.00 87.06 71 VAL A CA 1
ATOM 555 C C . VAL A 1 71 ? -2.478 5.061 -8.218 1.00 87.06 71 VAL A C 1
ATOM 557 O O . VAL A 1 71 ? -3.290 5.021 -7.295 1.00 87.06 71 VAL A O 1
ATOM 560 N N . ILE A 1 72 ? -2.698 5.778 -9.324 1.00 88.88 72 ILE A N 1
ATOM 561 C CA . ILE A 1 72 ? -3.920 6.566 -9.538 1.00 88.88 72 ILE A CA 1
ATOM 562 C C . ILE A 1 72 ? -5.153 5.654 -9.550 1.00 88.88 72 ILE A C 1
ATOM 564 O O . ILE A 1 72 ? -6.117 5.926 -8.832 1.00 88.88 72 ILE A O 1
ATOM 568 N N . CYS A 1 73 ? -5.121 4.546 -10.296 1.00 89.69 73 CYS A N 1
ATOM 569 C CA . CYS A 1 73 ? -6.212 3.570 -10.314 1.00 89.69 73 CYS A CA 1
ATOM 570 C C . CYS A 1 73 ? -6.489 2.989 -8.919 1.00 89.69 73 CYS A C 1
ATOM 572 O O . CYS A 1 73 ? -7.648 2.878 -8.520 1.00 89.69 73 CYS A O 1
ATOM 574 N N . LEU A 1 74 ? -5.441 2.666 -8.157 1.00 88.25 74 LEU A N 1
ATOM 575 C CA . LEU A 1 74 ? -5.546 2.145 -6.796 1.00 88.25 74 LEU A CA 1
ATOM 576 C C . LEU A 1 74 ? -6.198 3.171 -5.860 1.00 88.25 74 LEU A C 1
ATOM 578 O O . LEU A 1 74 ? -7.088 2.818 -5.085 1.00 88.25 74 LEU A O 1
ATOM 582 N N . CYS A 1 75 ? -5.801 4.442 -5.953 1.00 86.62 75 CYS A N 1
ATOM 583 C CA . CYS A 1 75 ? -6.402 5.540 -5.197 1.00 86.62 75 CYS A CA 1
ATOM 584 C C . CYS A 1 75 ? -7.886 5.712 -5.541 1.00 86.62 75 CYS A C 1
ATOM 586 O O . CYS A 1 75 ? -8.720 5.761 -4.637 1.00 86.62 75 CYS A O 1
ATOM 588 N N . LEU A 1 76 ? -8.233 5.742 -6.830 1.00 87.31 76 LEU A N 1
ATOM 589 C CA . LEU A 1 76 ? -9.620 5.875 -7.284 1.00 87.31 76 LEU A CA 1
ATOM 590 C C . LEU A 1 76 ? -10.489 4.706 -6.811 1.00 87.31 76 LEU A C 1
ATOM 592 O O . LEU A 1 76 ? -11.560 4.930 -6.247 1.00 87.31 76 LEU A O 1
ATOM 596 N N . LEU A 1 77 ? -10.008 3.467 -6.962 1.00 86.38 77 LEU A N 1
ATOM 597 C CA . LEU A 1 77 ? -10.688 2.275 -6.450 1.00 86.38 77 LEU A CA 1
ATOM 598 C C . LEU A 1 77 ? -10.882 2.351 -4.938 1.00 86.38 77 LEU A C 1
ATOM 600 O O . LEU A 1 77 ? -11.960 2.053 -4.433 1.00 86.38 77 LEU A O 1
ATOM 604 N N . THR A 1 78 ? -9.863 2.791 -4.208 1.00 85.81 78 THR A N 1
ATOM 605 C CA . THR A 1 78 ? -9.915 2.918 -2.750 1.00 85.81 78 THR A CA 1
ATOM 606 C C . THR A 1 78 ? -10.965 3.937 -2.318 1.00 85.81 78 THR A C 1
ATOM 608 O O . THR A 1 78 ? -11.792 3.637 -1.456 1.00 85.81 78 THR A O 1
ATOM 611 N N . ILE A 1 79 ? -11.000 5.107 -2.959 1.00 85.44 79 ILE A N 1
ATOM 612 C CA . ILE A 1 79 ? -12.021 6.136 -2.727 1.00 85.44 79 ILE A CA 1
ATOM 613 C C . ILE A 1 79 ? -13.419 5.580 -3.028 1.00 85.44 79 ILE A C 1
ATOM 615 O O . ILE A 1 79 ? -14.338 5.741 -2.218 1.00 85.44 79 ILE A O 1
ATOM 619 N N . LEU A 1 80 ? -13.573 4.875 -4.153 1.00 85.44 80 LEU A N 1
ATOM 620 C CA . LEU A 1 80 ? -14.834 4.256 -4.555 1.00 85.44 80 LEU A CA 1
ATOM 621 C C . LEU A 1 80 ? -15.287 3.219 -3.523 1.00 85.44 80 LEU A C 1
ATOM 623 O O . LEU A 1 80 ? -16.421 3.285 -3.069 1.00 85.44 80 LEU A O 1
ATOM 627 N N . VAL A 1 81 ? -14.414 2.324 -3.057 1.00 84.06 81 VAL A N 1
ATOM 628 C CA . VAL A 1 81 ? -14.742 1.309 -2.036 1.00 84.06 81 VAL A CA 1
ATOM 629 C C . VAL A 1 81 ? -15.088 1.949 -0.685 1.00 84.06 81 VAL A C 1
ATOM 631 O O . VAL A 1 81 ? -15.996 1.489 0.020 1.00 84.06 81 VAL A O 1
ATOM 634 N N . ILE A 1 82 ? -14.398 3.029 -0.305 1.00 83.06 82 ILE A N 1
ATOM 635 C CA . ILE A 1 82 ? -14.694 3.765 0.929 1.00 83.06 82 ILE A CA 1
ATOM 636 C C . ILE A 1 82 ? -16.100 4.377 0.869 1.00 83.06 82 ILE A C 1
ATOM 638 O O . ILE A 1 82 ? -16.825 4.265 1.866 1.00 83.06 82 ILE A O 1
ATOM 642 N N . ASN A 1 83 ? -16.487 4.965 -0.270 1.00 81.88 83 ASN A N 1
ATOM 643 C CA . ASN A 1 83 ? -17.759 5.672 -0.458 1.00 81.88 83 ASN A CA 1
ATOM 644 C C . ASN A 1 83 ? -18.935 4.762 -0.859 1.00 81.88 83 ASN A C 1
ATOM 646 O O . ASN A 1 83 ? -20.045 4.975 -0.382 1.00 81.88 83 ASN A O 1
ATOM 650 N N . ALA A 1 84 ? -18.713 3.701 -1.637 1.00 74.69 84 ALA A N 1
ATOM 651 C CA . ALA A 1 84 ? -19.756 2.778 -2.097 1.00 74.69 84 ALA A CA 1
ATOM 652 C C . ALA A 1 84 ? -20.453 2.047 -0.939 1.00 74.69 84 ALA A C 1
ATOM 654 O O . ALA A 1 84 ? -21.649 1.770 -0.992 1.00 74.69 84 ALA A O 1
ATOM 655 N N . LYS A 1 85 ? -19.739 1.794 0.167 1.00 57.19 85 LYS A N 1
ATOM 656 C CA . LYS A 1 85 ? -20.341 1.210 1.378 1.00 57.19 85 LYS A CA 1
ATOM 657 C C . LYS A 1 85 ? -21.306 2.148 2.122 1.00 57.19 85 LYS A C 1
ATOM 659 O O . LYS A 1 85 ? -22.002 1.668 3.007 1.00 57.19 85 LYS A O 1
ATOM 664 N N . GLY A 1 86 ? -21.361 3.441 1.787 1.00 51.94 86 GLY A N 1
ATOM 665 C CA . GLY A 1 86 ? -22.350 4.385 2.327 1.00 51.94 86 GLY A CA 1
ATOM 666 C C . GLY A 1 86 ? -23.728 4.300 1.658 1.00 51.94 86 GLY A C 1
ATOM 667 O O . GLY A 1 86 ? -24.688 4.837 2.190 1.00 51.94 86 GLY A O 1
ATOM 668 N N . SER A 1 87 ? -23.849 3.591 0.529 1.00 44.53 87 SER A N 1
ATOM 669 C CA . SER A 1 87 ? -25.087 3.495 -0.264 1.00 44.53 87 SER A CA 1
ATOM 670 C C . SER A 1 87 ? -26.020 2.338 0.144 1.00 44.53 87 SER A C 1
ATOM 672 O O . SER A 1 87 ? -26.981 2.056 -0.564 1.00 44.53 87 SER A O 1
ATOM 674 N N . LYS A 1 88 ? -25.756 1.635 1.255 1.00 45.78 88 LYS A N 1
ATOM 675 C CA . LYS A 1 88 ?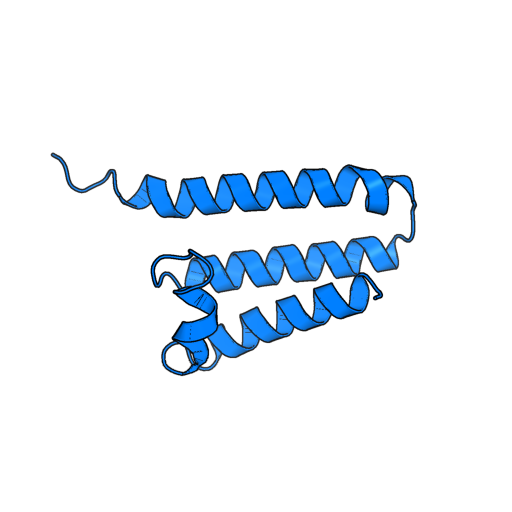 -26.622 0.548 1.772 1.00 45.78 88 LYS A CA 1
ATOM 676 C C . LYS A 1 88 ? -27.357 0.916 3.071 1.00 45.78 88 LYS A C 1
ATOM 678 O O . LYS A 1 88 ? -27.590 0.055 3.908 1.00 45.78 88 LYS A O 1
ATOM 683 N N . SER A 1 89 ? -27.704 2.189 3.249 1.00 41.91 89 SER A N 1
ATOM 684 C CA . SER A 1 89 ? -28.564 2.647 4.351 1.00 41.91 89 SER A CA 1
ATOM 685 C C . SER A 1 89 ? -29.518 3.748 3.880 1.00 41.91 89 SER A C 1
ATOM 687 O O . SER A 1 89 ? -29.583 4.822 4.468 1.00 41.91 89 SER A O 1
ATOM 689 N N . ALA A 1 90 ? -30.202 3.493 2.768 1.00 40.22 90 ALA A N 1
ATOM 690 C CA . ALA A 1 90 ? -31.349 4.268 2.310 1.00 40.22 90 ALA A CA 1
ATOM 691 C C . ALA A 1 90 ? -32.251 3.330 1.495 1.00 40.22 90 ALA A C 1
ATOM 693 O O . ALA A 1 90 ? -32.262 3.364 0.268 1.00 40.22 90 ALA A O 1
ATOM 694 N N . SER A 1 91 ? -32.914 2.414 2.195 1.00 35.53 91 SER A N 1
ATOM 695 C CA . SER A 1 91 ? -34.136 1.749 1.746 1.00 35.53 91 SER A CA 1
ATOM 696 C C . SER A 1 91 ? -35.025 1.528 2.952 1.00 35.53 91 SER A C 1
ATOM 698 O O . SER A 1 91 ? -34.462 1.363 4.058 1.00 35.53 91 SER A O 1
#

pLDDT: mean 81.36, std 11.64, range [35.53, 91.62]

Foldseek 3Di:
DQLLVQLVVLQVLLVVCVVPVPVSVVQQCVVPNVSPSVLSSVLSNVLSVLSNVCRVVVDCCCVVPVSVVVNVVSVVVSNCVSCVVVPPPDD

Radius of gyration: 14.64 Å; chains: 1; bounding box: 49×17×37 Å